Protein AF-A0A833GCU8-F1 (afdb_monomer_lite)

Secondary structure (DSSP, 8-state):
----------PPPEEEEEEE-SSSEEEETTEEEEETTEEPPPTTSTTHHHHHHHHHHHHTTSEEEEEEEEEETTEEEEEEE-TT--BHHHHHHHTTSSEE-HHHHTTTTGGGSPTTHHHHS---GGGSPP-

Foldseek 3Di:
DDPPPPPPPFPPKFKAQWAFDWLFWIATPNAIEGEWQWAADDPPDPLTVVSRVQLCVQRDGAMKIWTFDQDDVRHTYTFIAGPVRHTSRLSSQLVLRTAGLCCGCVCVNVVSHDPCSCVVDPGDPNSDDDD

Radius of gyration: 15.14 Å; chains: 1; bounding box: 45×46×36 Å

Sequence (131 aa):
MSCGAIAICAGALLVGAAQVHDGDTLRVGGQSVRLHGVDAEELDEPHGLKARDVLIEIVGDGPVHCAPVGRSYKRVVAYCFTPGGLDLSAELIRRGAALDCARYSGGRFREFEPSGVREVLRQKDYCHVSD

pLDDT: mean 90.88, std 14.31, range [40.03, 98.56]

Structure (mmCIF, N/CA/C/O backbone):
data_AF-A0A833GCU8-F1
#
_entry.id   AF-A0A833GCU8-F1
#
loop_
_atom_site.group_PDB
_atom_site.id
_atom_site.type_symbol
_atom_site.label_atom_id
_atom_site.label_alt_id
_atom_site.label_comp_id
_atom_site.label_asym_id
_atom_site.label_entity_id
_atom_site.label_seq_id
_atom_site.pdbx_PDB_ins_code
_atom_site.Cartn_x
_atom_site.Cartn_y
_atom_site.Cartn_z
_atom_site.occupancy
_atom_site.B_iso_or_equiv
_atom_site.auth_seq_id
_atom_site.auth_comp_id
_atom_site.auth_asym_id
_atom_site.auth_atom_id
_atom_site.pdbx_PDB_model_num
ATOM 1 N N . MET A 1 1 ? -29.713 -34.328 4.627 1.00 44.59 1 MET A N 1
ATOM 2 C CA . MET A 1 1 ? -29.729 -32.887 4.297 1.00 44.59 1 MET A CA 1
ATOM 3 C C . MET A 1 1 ? -28.959 -32.164 5.390 1.00 44.59 1 MET A C 1
ATOM 5 O O . MET A 1 1 ? -29.521 -31.911 6.442 1.00 44.59 1 MET A O 1
ATOM 9 N N . SER A 1 2 ? -27.661 -31.933 5.199 1.00 41.56 2 SER A N 1
ATOM 10 C CA . SER A 1 2 ? -26.861 -31.126 6.126 1.00 41.56 2 SER A CA 1
ATOM 11 C C . SER A 1 2 ? -26.262 -29.989 5.319 1.00 41.56 2 SER A C 1
ATOM 13 O O . SER A 1 2 ? -25.308 -30.187 4.572 1.00 41.56 2 SER A O 1
ATOM 15 N N . CYS A 1 3 ? -26.897 -28.825 5.404 1.00 40.47 3 CYS A N 1
ATOM 16 C CA . CYS A 1 3 ? -26.337 -27.580 4.909 1.00 40.47 3 CYS A CA 1
ATOM 17 C C . CYS A 1 3 ? -25.272 -27.170 5.930 1.00 40.47 3 CYS A C 1
ATOM 19 O O . CYS A 1 3 ? -25.601 -26.701 7.018 1.00 40.47 3 CYS A O 1
ATOM 21 N N . GLY A 1 4 ? -24.004 -27.462 5.636 1.00 40.03 4 GLY A N 1
ATOM 22 C CA . GLY A 1 4 ? -22.891 -26.960 6.429 1.00 40.03 4 GLY A CA 1
ATOM 23 C C . GLY A 1 4 ? -22.868 -25.445 6.299 1.00 40.03 4 GLY A C 1
ATOM 24 O O . GLY A 1 4 ? -22.525 -24.924 5.241 1.00 40.03 4 GLY A O 1
ATOM 25 N N . ALA A 1 5 ? -23.282 -24.739 7.349 1.00 50.66 5 ALA A N 1
ATOM 26 C CA . ALA A 1 5 ? -23.127 -23.299 7.419 1.00 50.66 5 ALA A CA 1
ATOM 27 C C . ALA A 1 5 ? -21.627 -22.983 7.363 1.00 50.66 5 ALA A C 1
ATOM 29 O O . ALA A 1 5 ? -20.876 -23.304 8.284 1.00 50.66 5 ALA A O 1
ATOM 30 N N . ILE A 1 6 ? -21.188 -22.383 6.257 1.00 51.81 6 ILE A N 1
ATOM 31 C CA . ILE A 1 6 ? -19.861 -21.787 6.149 1.00 51.81 6 ILE A CA 1
ATOM 32 C C . ILE A 1 6 ? -19.851 -20.610 7.125 1.00 51.81 6 ILE A C 1
ATOM 34 O O . ILE A 1 6 ? -20.465 -19.574 6.877 1.00 51.81 6 ILE A O 1
ATOM 38 N N . ALA A 1 7 ? -19.189 -20.785 8.266 1.00 44.06 7 ALA A N 1
ATOM 39 C CA . ALA A 1 7 ? -18.908 -19.694 9.180 1.00 44.06 7 ALA A CA 1
ATOM 40 C C . ALA A 1 7 ? -17.854 -18.787 8.533 1.00 44.06 7 ALA A C 1
ATOM 42 O O . ALA A 1 7 ? -16.654 -19.052 8.598 1.00 44.06 7 ALA A O 1
ATOM 43 N N . ILE A 1 8 ? -18.306 -17.713 7.887 1.00 48.59 8 ILE A N 1
ATOM 44 C CA . ILE A 1 8 ? -17.436 -16.586 7.565 1.00 48.59 8 ILE A CA 1
ATOM 45 C C . ILE A 1 8 ? -17.110 -15.928 8.907 1.00 48.59 8 ILE A C 1
ATOM 47 O O . ILE A 1 8 ? -17.921 -15.181 9.453 1.0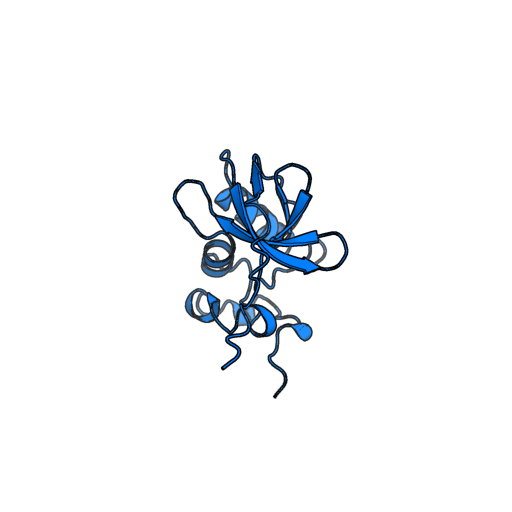0 48.59 8 ILE A O 1
ATOM 51 N N . CYS A 1 9 ? -15.932 -16.211 9.465 1.00 43.06 9 CYS A N 1
ATOM 52 C CA . CYS A 1 9 ? -15.348 -15.363 10.501 1.00 43.06 9 CYS A CA 1
ATOM 53 C C . CYS A 1 9 ? -14.974 -14.025 9.851 1.00 43.06 9 CYS A C 1
ATOM 55 O O . CYS A 1 9 ? -13.810 -13.776 9.546 1.00 43.06 9 CYS A O 1
ATOM 57 N N . ALA A 1 10 ? -15.969 -13.174 9.598 1.00 54.62 10 ALA A N 1
ATOM 58 C CA . ALA A 1 10 ? -15.738 -11.777 9.287 1.00 54.62 10 ALA A CA 1
ATOM 59 C C . ALA A 1 10 ? -15.109 -11.167 10.543 1.00 54.62 10 ALA A C 1
ATOM 61 O O . ALA A 1 10 ? -15.789 -10.940 11.545 1.00 54.62 10 ALA A O 1
ATOM 62 N N . GLY A 1 11 ? -13.785 -10.995 10.530 1.00 60.91 11 GLY A N 1
ATOM 63 C CA . GLY A 1 11 ? -13.110 -10.237 11.575 1.00 60.91 11 GLY A CA 1
ATOM 64 C C . GLY A 1 11 ? -13.779 -8.869 11.687 1.00 60.91 11 GLY A C 1
ATOM 65 O O . GLY A 1 11 ? -14.165 -8.292 10.670 1.00 60.91 11 GLY A O 1
ATOM 66 N N . ALA A 1 12 ? -13.962 -8.373 12.910 1.00 79.94 12 ALA A N 1
ATOM 67 C CA . ALA A 1 12 ? -14.569 -7.064 13.123 1.00 79.94 12 ALA A CA 1
ATOM 68 C C . ALA A 1 12 ? -13.853 -6.004 12.267 1.00 79.94 12 ALA A C 1
ATOM 70 O O . ALA A 1 12 ? -12.623 -6.009 12.176 1.00 79.94 12 ALA A O 1
ATOM 71 N N . LEU A 1 13 ? -14.632 -5.125 11.631 1.00 89.12 13 LEU A N 1
ATOM 72 C CA . LEU A 1 13 ? -14.104 -4.025 10.83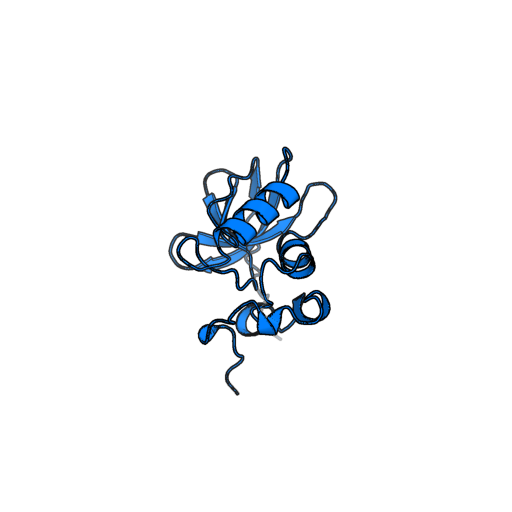0 1.00 89.12 13 LEU A CA 1
ATOM 73 C C . LEU A 1 13 ? -13.149 -3.188 11.691 1.00 89.12 13 LEU A C 1
ATOM 75 O O . LEU A 1 13 ? -13.518 -2.736 12.775 1.00 89.12 13 LEU A O 1
ATOM 79 N N . LEU A 1 14 ? -11.929 -2.982 11.204 1.00 93.31 14 LEU A N 1
ATOM 80 C CA . LEU A 1 14 ? -10.930 -2.160 11.874 1.00 93.31 14 LEU A CA 1
ATOM 81 C C . LEU A 1 14 ? -11.045 -0.739 11.349 1.00 93.31 14 LEU A C 1
ATOM 83 O O . LEU A 1 14 ? -10.873 -0.508 10.157 1.00 93.31 14 LEU A O 1
ATOM 87 N N . VAL A 1 15 ? -11.332 0.207 12.236 1.00 94.56 15 VAL A N 1
ATOM 88 C CA . VAL A 1 15 ? -11.471 1.620 11.880 1.00 94.56 15 VAL A CA 1
ATOM 89 C C . VAL A 1 15 ? -10.566 2.451 12.771 1.00 94.56 15 VAL A C 1
ATOM 91 O O . VAL A 1 15 ? -10.547 2.272 13.989 1.00 94.56 15 VAL A O 1
ATOM 94 N N . GLY A 1 16 ? -9.817 3.372 12.175 1.00 94.56 16 GLY A N 1
ATOM 95 C CA . GLY A 1 16 ? -9.038 4.341 12.935 1.00 94.56 16 GLY A CA 1
ATOM 96 C C . GLY A 1 16 ? -8.039 5.104 12.085 1.00 94.56 16 GLY A C 1
ATOM 97 O O . GLY A 1 16 ? -7.930 4.876 10.882 1.00 94.56 16 GLY A O 1
ATOM 98 N N . ALA A 1 17 ? -7.296 5.999 12.733 1.00 93.81 17 ALA A N 1
ATOM 99 C CA . ALA A 1 17 ? -6.167 6.670 12.104 1.00 93.81 17 ALA A CA 1
ATOM 100 C C . ALA A 1 17 ? -5.153 5.631 11.606 1.00 93.81 17 ALA A C 1
ATOM 102 O O . ALA A 1 17 ? -4.825 4.677 12.324 1.00 93.81 17 ALA A O 1
ATOM 103 N N . ALA A 1 18 ? -4.686 5.826 10.378 1.00 94.94 18 ALA A N 1
ATOM 104 C CA . ALA A 1 18 ? -3.707 4.968 9.741 1.00 94.94 18 ALA A CA 1
ATOM 105 C C . ALA A 1 18 ? -2.304 5.569 9.871 1.00 94.94 18 ALA A C 1
ATOM 107 O O . ALA A 1 18 ? -2.090 6.748 9.612 1.00 94.94 18 ALA A O 1
ATOM 108 N N . GLN A 1 19 ? -1.340 4.743 10.270 1.00 96.06 19 GLN A N 1
ATOM 109 C CA . GLN A 1 19 ? 0.084 5.080 10.234 1.00 96.06 19 GLN A CA 1
ATOM 110 C C . GLN A 1 19 ? 0.760 4.159 9.227 1.00 96.06 19 GLN A C 1
ATOM 112 O O . GLN A 1 19 ? 0.849 2.954 9.463 1.00 96.06 19 GLN A O 1
ATOM 117 N N . VAL A 1 20 ? 1.194 4.708 8.098 1.00 96.94 20 VAL A N 1
ATOM 118 C CA . VAL A 1 20 ? 1.849 3.940 7.034 1.00 96.94 20 VAL A CA 1
ATOM 119 C C . VAL A 1 20 ? 3.266 3.560 7.465 1.00 96.94 20 VAL A C 1
ATOM 121 O O . VAL A 1 20 ? 4.001 4.396 7.990 1.00 96.94 20 VAL A O 1
ATOM 124 N N . HIS A 1 21 ? 3.636 2.294 7.271 1.00 95.50 21 HIS A N 1
ATOM 125 C CA . HIS A 1 21 ? 4.977 1.786 7.561 1.00 95.50 21 HIS A CA 1
ATOM 126 C C . HIS A 1 21 ? 5.814 1.670 6.282 1.00 95.50 21 HIS A C 1
ATOM 128 O O . HIS A 1 21 ? 6.900 2.243 6.208 1.00 95.50 21 HIS A O 1
ATOM 134 N N . ASP A 1 22 ? 5.274 0.986 5.276 1.00 95.12 22 ASP A N 1
ATOM 135 C CA . ASP A 1 22 ? 5.882 0.7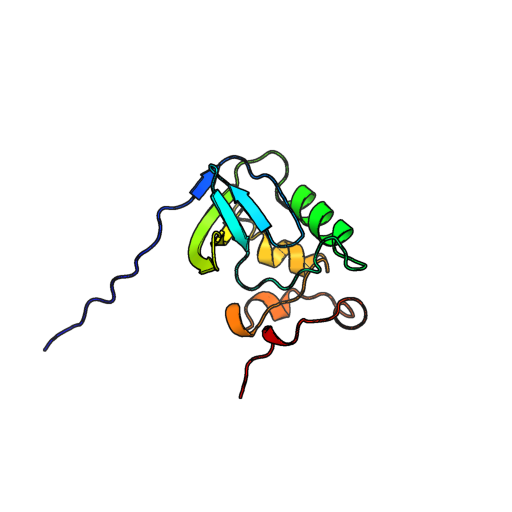40 3.966 1.00 95.12 22 ASP A CA 1
ATOM 136 C C . ASP A 1 22 ? 4.795 0.748 2.872 1.00 95.12 22 ASP A C 1
ATOM 138 O O . ASP A 1 22 ? 3.690 1.244 3.103 1.00 95.12 22 ASP A O 1
ATOM 142 N N . GLY A 1 23 ? 5.110 0.258 1.672 1.00 94.06 23 GLY A N 1
ATOM 143 C CA . GLY A 1 23 ? 4.203 0.276 0.527 1.00 94.06 23 GLY A CA 1
ATOM 144 C C . GLY A 1 23 ? 2.975 -0.632 0.644 1.00 94.06 23 GLY A C 1
ATOM 145 O O . GLY A 1 23 ? 2.031 -0.431 -0.107 1.00 94.06 23 GLY A O 1
ATOM 146 N N . ASP A 1 24 ? 2.924 -1.599 1.564 1.00 95.81 24 ASP A N 1
ATOM 147 C CA . ASP A 1 24 ? 1.750 -2.474 1.728 1.00 95.81 24 ASP A CA 1
ATOM 148 C C . ASP A 1 24 ? 1.281 -2.649 3.178 1.00 95.81 24 ASP A C 1
ATOM 150 O O . ASP A 1 24 ? 0.242 -3.267 3.430 1.00 95.81 24 ASP A O 1
ATOM 154 N N . THR A 1 25 ? 2.016 -2.099 4.141 1.00 96.81 25 THR A N 1
ATOM 155 C CA . THR A 1 25 ? 1.767 -2.261 5.567 1.00 96.81 25 THR A CA 1
ATOM 156 C C . THR A 1 25 ? 1.474 -0.916 6.228 1.00 96.81 25 THR A C 1
ATOM 158 O O . THR A 1 25 ? 2.225 0.056 6.136 1.00 96.81 25 THR A O 1
ATOM 161 N N . LEU A 1 26 ? 0.380 -0.880 6.986 1.00 96.25 26 LEU A N 1
ATOM 162 C CA . LEU A 1 26 ? -0.045 0.255 7.799 1.00 96.25 26 LEU A CA 1
ATOM 163 C C . LEU A 1 26 ? -0.533 -0.213 9.171 1.00 96.25 26 LEU A C 1
ATOM 165 O O . LEU A 1 26 ? -0.870 -1.377 9.379 1.00 96.25 26 LEU A O 1
ATOM 169 N N . ARG A 1 27 ? -0.591 0.693 10.141 1.00 96.44 27 ARG A N 1
ATOM 170 C CA . ARG A 1 27 ? -1.172 0.438 11.458 1.00 96.44 27 ARG A CA 1
ATOM 171 C C . ARG A 1 27 ? -2.514 1.145 11.575 1.00 96.44 27 ARG A C 1
ATOM 173 O O . ARG A 1 27 ? -2.559 2.358 11.426 1.00 96.44 27 ARG A O 1
ATOM 180 N N . VAL A 1 28 ? -3.575 0.405 11.892 1.00 95.50 28 VAL A N 1
ATOM 181 C CA . VAL A 1 28 ? -4.945 0.922 12.058 1.00 95.50 28 VAL A CA 1
ATOM 182 C C . VAL A 1 28 ? -5.506 0.416 13.379 1.00 95.50 28 VAL A C 1
ATOM 184 O O . VAL A 1 28 ? -5.399 -0.771 13.687 1.00 95.50 28 VAL A O 1
ATOM 187 N N . GLY A 1 29 ? -6.055 1.312 14.204 1.00 88.00 29 GLY A N 1
ATOM 188 C CA . GLY A 1 29 ? -6.642 0.927 15.497 1.00 88.00 29 GLY A CA 1
ATOM 189 C C . GLY A 1 29 ? -5.657 0.197 16.424 1.00 88.00 29 GLY A C 1
ATOM 190 O O . GLY A 1 29 ? -6.036 -0.696 17.174 1.00 88.00 29 GLY A O 1
ATOM 191 N N . GLY A 1 30 ? -4.361 0.514 16.323 1.00 88.62 30 GLY A N 1
ATOM 192 C CA . GLY A 1 30 ? -3.301 -0.137 17.095 1.00 88.62 30 GLY A CA 1
ATOM 193 C C . GLY A 1 30 ? -2.813 -1.482 16.541 1.00 88.62 30 GLY A C 1
ATOM 194 O O . GLY A 1 30 ? -1.793 -1.975 17.032 1.00 88.62 30 GLY A O 1
ATOM 195 N N . GLN A 1 31 ? -3.445 -2.035 15.501 1.00 93.19 31 GLN A N 1
ATOM 196 C CA . GLN A 1 31 ? -3.057 -3.293 14.858 1.00 93.19 31 GLN A CA 1
ATOM 197 C C . GLN A 1 31 ? -2.266 -3.051 13.574 1.00 93.19 31 GLN A C 1
ATOM 199 O O . GLN A 1 31 ? -2.575 -2.140 12.816 1.00 93.19 31 GLN A O 1
ATOM 204 N N . SER A 1 32 ? -1.251 -3.879 13.322 1.00 96.00 32 SER A N 1
ATOM 205 C CA . SER A 1 32 ? -0.545 -3.877 12.039 1.00 96.00 32 SER A CA 1
ATOM 206 C C . SER A 1 32 ? -1.371 -4.637 11.000 1.00 96.00 32 SER A C 1
ATOM 208 O O . SER A 1 32 ? -1.796 -5.773 11.239 1.00 96.00 32 SER A O 1
ATOM 210 N N . VAL A 1 33 ? -1.610 -3.983 9.871 1.00 97.00 33 VAL A N 1
ATOM 211 C CA . VAL A 1 33 ? -2.442 -4.431 8.761 1.00 97.00 33 VAL A CA 1
ATOM 212 C C . VAL A 1 33 ? -1.587 -4.466 7.499 1.00 97.00 33 VAL A C 1
ATOM 214 O O . VAL A 1 33 ? -0.951 -3.473 7.162 1.00 97.00 33 VAL A O 1
AT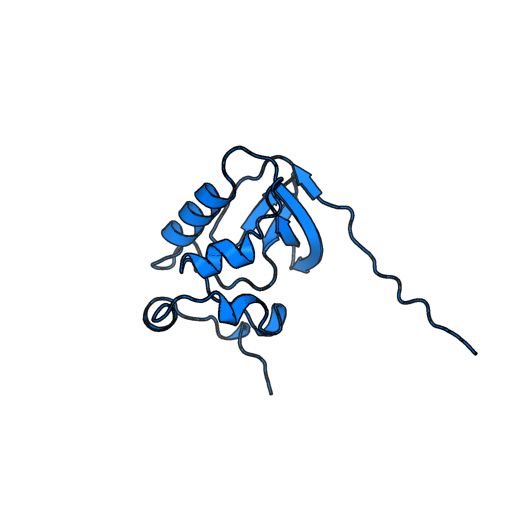OM 217 N N . ARG A 1 34 ? -1.588 -5.604 6.806 1.00 97.31 34 ARG A N 1
ATOM 218 C CA . ARG A 1 34 ? -1.052 -5.749 5.451 1.00 97.31 34 ARG A CA 1
ATOM 219 C C . ARG A 1 34 ? -2.202 -5.685 4.453 1.00 97.31 34 ARG A C 1
ATOM 221 O O . ARG A 1 34 ? -3.197 -6.403 4.616 1.00 97.31 34 ARG A O 1
ATOM 228 N N . LEU A 1 35 ? -2.053 -4.852 3.433 1.00 97.75 35 LEU A N 1
ATOM 229 C CA . LEU A 1 35 ? -2.977 -4.764 2.315 1.00 97.75 35 LEU A CA 1
ATOM 230 C C . LEU A 1 35 ? -3.020 -6.102 1.576 1.00 97.75 35 LEU A C 1
ATOM 232 O O . LEU A 1 35 ? -1.999 -6.720 1.269 1.00 97.75 35 LEU A O 1
ATOM 236 N N . HIS A 1 36 ? -4.227 -6.599 1.347 1.00 97.44 36 HIS A N 1
ATOM 237 C CA . HIS A 1 36 ? -4.416 -7.880 0.691 1.00 97.44 36 HIS A CA 1
ATOM 238 C C . HIS A 1 36 ? -4.176 -7.770 -0.817 1.00 97.44 36 HIS A C 1
ATOM 240 O O . HIS A 1 36 ? -4.763 -6.918 -1.475 1.00 97.44 36 HIS A O 1
ATOM 246 N N . GLY A 1 37 ? -3.374 -8.680 -1.377 1.00 96.56 37 GLY A N 1
ATOM 247 C CA . GLY A 1 37 ? -3.195 -8.776 -2.828 1.00 96.56 37 GLY A CA 1
ATOM 248 C C . GLY A 1 37 ? -2.251 -7.742 -3.444 1.00 96.56 37 GLY A C 1
ATOM 249 O O . GLY A 1 37 ? -2.214 -7.624 -4.663 1.00 96.56 37 GLY A O 1
ATOM 250 N N . VAL A 1 38 ? -1.484 -7.024 -2.625 1.00 97.94 38 VAL A N 1
ATOM 251 C CA . VAL A 1 38 ? -0.516 -6.009 -3.061 1.00 97.94 38 VAL A CA 1
ATOM 252 C C . VAL A 1 38 ? 0.900 -6.579 -3.006 1.00 97.94 38 VAL A C 1
ATOM 254 O O . VAL A 1 38 ? 1.273 -7.228 -2.026 1.00 97.94 38 VAL A O 1
ATOM 257 N N . ASP A 1 39 ? 1.671 -6.335 -4.062 1.00 97.56 39 ASP A N 1
ATOM 258 C CA . ASP A 1 39 ? 3.117 -6.543 -4.119 1.00 97.56 39 ASP A CA 1
ATOM 259 C C . ASP A 1 39 ? 3.810 -5.185 -4.254 1.00 97.56 39 ASP A C 1
ATOM 261 O O . ASP A 1 39 ? 3.970 -4.656 -5.357 1.00 97.56 39 ASP A O 1
ATOM 265 N N . ALA A 1 40 ? 4.136 -4.580 -3.116 1.00 97.12 40 ALA A N 1
ATOM 266 C CA . ALA A 1 40 ? 4.917 -3.353 -3.060 1.00 97.12 40 ALA A CA 1
ATOM 267 C C . ALA A 1 40 ? 6.376 -3.685 -2.734 1.00 97.12 40 ALA A C 1
ATOM 269 O O . ALA A 1 40 ? 6.660 -4.628 -1.995 1.00 97.12 40 ALA A O 1
ATOM 270 N N . GLU A 1 41 ? 7.296 -2.889 -3.273 1.00 96.31 41 GLU A N 1
ATOM 271 C CA . GLU A 1 41 ? 8.699 -2.963 -2.878 1.00 96.31 41 GLU A CA 1
ATOM 272 C C . GLU A 1 41 ? 8.869 -2.549 -1.404 1.00 96.31 41 GLU A C 1
ATOM 274 O O . GLU A 1 41 ? 8.226 -1.614 -0.916 1.00 96.31 41 GLU A O 1
ATOM 279 N N . GLU A 1 42 ? 9.731 -3.272 -0.693 1.00 94.44 42 GLU A N 1
ATOM 280 C CA . GLU A 1 42 ? 10.079 -3.003 0.704 1.00 94.44 42 GLU A CA 1
ATOM 281 C C . GLU A 1 42 ? 10.955 -1.737 0.794 1.00 94.44 42 GLU A C 1
ATOM 283 O O . GLU A 1 42 ? 11.543 -1.299 -0.192 1.00 94.44 42 GLU A O 1
ATOM 288 N N . LEU A 1 43 ? 11.068 -1.112 1.973 1.00 95.75 43 LEU A N 1
ATOM 289 C CA . LEU A 1 43 ? 11.732 0.200 2.123 1.00 95.75 43 LEU A CA 1
ATOM 290 C C . LEU A 1 43 ? 13.201 0.253 1.665 1.00 95.75 43 LEU A C 1
ATOM 292 O O . LEU A 1 43 ? 13.697 1.339 1.364 1.00 95.75 43 LEU A O 1
ATOM 296 N N . ASP A 1 44 ? 13.899 -0.879 1.673 1.00 95.31 44 ASP A N 1
ATOM 297 C CA . ASP A 1 44 ? 15.296 -1.026 1.256 1.00 95.31 44 ASP A CA 1
ATOM 298 C C . ASP A 1 44 ? 15.460 -1.356 -0.238 1.00 95.31 44 ASP A C 1
ATOM 300 O O . ASP A 1 44 ? 16.584 -1.464 -0.734 1.00 95.31 44 ASP A O 1
ATOM 304 N N . GLU A 1 45 ? 14.355 -1.463 -0.971 1.00 93.88 45 GLU A N 1
ATOM 305 C CA . GLU A 1 45 ? 14.327 -1.660 -2.415 1.00 93.88 45 GLU A CA 1
ATOM 306 C C . GLU A 1 45 ? 14.178 -0.322 -3.170 1.00 93.88 45 GLU A C 1
ATOM 308 O O . GLU A 1 45 ? 13.725 0.675 -2.596 1.00 93.88 45 GLU A O 1
ATOM 313 N N . PRO A 1 46 ? 14.566 -0.256 -4.462 1.00 96.12 46 PRO A N 1
ATOM 314 C CA . PRO A 1 46 ? 14.690 1.006 -5.202 1.00 96.12 46 PRO A CA 1
ATOM 315 C C . PRO A 1 46 ? 13.448 1.911 -5.194 1.00 96.12 46 PRO A C 1
ATOM 317 O O . PRO A 1 46 ? 13.580 3.136 -5.222 1.00 96.12 46 PRO A O 1
ATOM 320 N N . HIS A 1 47 ? 12.249 1.332 -5.147 1.00 96.50 47 HIS A N 1
ATOM 321 C CA . HIS A 1 47 ? 10.970 2.035 -5.212 1.00 96.50 47 HIS A CA 1
ATOM 322 C C . HIS A 1 47 ? 10.164 1.964 -3.907 1.00 96.50 47 HIS A C 1
ATOM 324 O O . HIS A 1 47 ? 9.059 2.509 -3.856 1.00 96.50 47 HIS A O 1
ATOM 330 N N . GLY A 1 48 ? 10.701 1.372 -2.836 1.00 96.62 48 GLY A N 1
ATOM 331 C CA . GLY A 1 48 ? 9.976 1.199 -1.573 1.00 96.62 48 GLY A CA 1
ATOM 332 C C . GLY A 1 48 ? 9.564 2.509 -0.903 1.00 96.62 48 GLY A C 1
ATOM 333 O O . GLY A 1 48 ? 8.430 2.658 -0.444 1.00 96.62 48 GLY A O 1
ATOM 334 N N . LEU A 1 49 ? 10.450 3.513 -0.909 1.00 97.69 49 LEU A N 1
ATOM 335 C CA . LEU A 1 49 ? 10.130 4.850 -0.388 1.00 97.69 49 LEU A CA 1
ATOM 336 C C . LEU A 1 49 ? 9.000 5.511 -1.182 1.00 97.69 49 LEU A C 1
ATOM 338 O O . LEU A 1 49 ? 8.073 6.058 -0.589 1.00 97.69 49 LEU A O 1
ATOM 342 N N . LYS A 1 50 ? 9.036 5.395 -2.516 1.00 97.25 50 LYS A N 1
ATOM 343 C CA . LYS A 1 50 ? 7.970 5.900 -3.386 1.00 97.25 50 LYS A CA 1
ATOM 344 C C . LYS A 1 50 ? 6.644 5.208 -3.067 1.00 97.25 50 LYS A C 1
ATOM 346 O O . LYS A 1 50 ? 5.626 5.884 -2.970 1.00 97.25 50 LYS A O 1
ATOM 351 N N . ALA A 1 51 ? 6.647 3.888 -2.882 1.00 98.12 51 ALA A N 1
ATOM 352 C CA . ALA A 1 51 ? 5.435 3.140 -2.566 1.00 98.12 51 ALA A CA 1
ATOM 353 C C . ALA A 1 51 ? 4.809 3.581 -1.236 1.00 98.12 51 ALA A C 1
ATOM 355 O O . ALA A 1 51 ? 3.608 3.849 -1.171 1.00 98.12 51 ALA A O 1
ATOM 356 N N . ARG A 1 52 ? 5.637 3.741 -0.198 1.00 98.31 52 ARG A N 1
ATOM 357 C CA . ARG A 1 52 ? 5.216 4.275 1.102 1.00 98.31 52 ARG A CA 1
ATOM 358 C C . ARG A 1 52 ? 4.612 5.673 0.971 1.00 98.31 52 ARG A C 1
ATOM 360 O O . ARG A 1 52 ? 3.537 5.920 1.510 1.00 98.31 52 ARG A O 1
ATOM 367 N N . ASP A 1 53 ? 5.294 6.583 0.281 1.00 98.38 53 ASP A N 1
ATOM 368 C CA . ASP A 1 53 ? 4.866 7.982 0.175 1.00 98.38 53 ASP A CA 1
ATOM 369 C C . ASP A 1 53 ? 3.537 8.099 -0.586 1.00 98.38 53 ASP A C 1
ATOM 371 O O . ASP A 1 53 ? 2.632 8.807 -0.150 1.00 98.38 53 ASP A O 1
ATOM 375 N N . VAL A 1 54 ? 3.352 7.301 -1.642 1.00 98.38 54 VAL A N 1
ATOM 376 C CA . VAL A 1 54 ? 2.065 7.200 -2.343 1.00 98.38 54 VAL A CA 1
ATOM 377 C C . VAL A 1 54 ? 0.969 6.663 -1.418 1.00 98.38 54 VAL A C 1
ATOM 379 O O . VAL A 1 54 ? -0.143 7.186 -1.421 1.00 98.38 54 VAL A O 1
ATOM 382 N N . LEU A 1 55 ? 1.251 5.650 -0.594 1.00 98.19 55 LEU A N 1
ATOM 383 C CA . LEU A 1 55 ? 0.260 5.142 0.358 1.00 98.19 55 LEU A CA 1
ATOM 384 C C . LEU A 1 55 ? -0.108 6.194 1.420 1.00 98.19 55 LEU A C 1
ATOM 386 O O . LEU A 1 55 ? -1.279 6.298 1.782 1.00 98.19 55 LEU A O 1
ATOM 390 N N . ILE A 1 56 ? 0.850 7.012 1.871 1.00 98.00 56 ILE A N 1
ATOM 391 C CA . ILE A 1 56 ? 0.592 8.163 2.756 1.00 98.00 56 ILE A CA 1
ATOM 392 C C . ILE A 1 56 ? -0.365 9.153 2.083 1.00 98.00 56 ILE A C 1
ATOM 394 O O . ILE A 1 56 ? -1.350 9.558 2.699 1.00 98.00 56 ILE A O 1
ATOM 398 N N . GLU A 1 57 ? -0.128 9.502 0.816 1.00 97.81 57 GLU A N 1
ATOM 399 C CA . GLU A 1 57 ? -1.005 10.405 0.057 1.00 97.81 57 GLU A CA 1
ATOM 400 C C . GLU A 1 57 ? -2.428 9.855 -0.107 1.00 97.81 57 GLU A C 1
ATOM 402 O O . GLU A 1 57 ? -3.395 10.610 -0.024 1.00 97.81 57 GLU A O 1
ATOM 407 N N . ILE A 1 58 ? -2.570 8.548 -0.355 1.00 97.25 58 ILE A N 1
ATOM 408 C CA . ILE A 1 58 ? -3.878 7.896 -0.525 1.00 97.25 58 ILE A CA 1
ATOM 409 C C . ILE A 1 58 ? -4.659 7.895 0.792 1.00 97.25 58 ILE A C 1
ATOM 411 O O . ILE A 1 58 ? -5.869 8.131 0.796 1.00 97.25 58 ILE A O 1
ATOM 415 N N . VAL A 1 59 ? -3.978 7.599 1.900 1.00 96.31 59 VAL A N 1
ATOM 416 C CA . VAL A 1 59 ? -4.569 7.569 3.243 1.00 96.31 59 VAL A CA 1
ATOM 417 C C . VAL A 1 59 ? -5.012 8.970 3.677 1.00 96.31 59 VAL A C 1
ATOM 419 O O . VAL A 1 59 ? -6.126 9.129 4.184 1.00 96.31 59 VAL A O 1
ATOM 422 N N . GLY A 1 60 ? -4.167 9.980 3.452 1.00 94.25 60 GLY A N 1
ATOM 423 C CA . GLY A 1 60 ? -4.411 11.354 3.885 1.00 94.25 60 GLY A CA 1
ATOM 424 C C . GLY A 1 60 ? -4.595 11.478 5.403 1.00 94.25 60 GLY A C 1
ATOM 425 O O . GLY A 1 60 ? -4.058 10.692 6.181 1.00 94.25 60 GLY A O 1
ATOM 426 N N . ASP A 1 61 ? -5.389 12.460 5.833 1.00 90.00 61 ASP A N 1
ATOM 427 C CA . ASP A 1 61 ? -5.618 12.748 7.260 1.00 90.00 61 ASP A CA 1
ATOM 428 C C . ASP A 1 61 ? -6.819 11.986 7.864 1.00 90.00 61 ASP A C 1
ATOM 430 O O . ASP A 1 61 ? -7.147 12.138 9.044 1.00 90.00 61 ASP A O 1
ATOM 434 N N . GLY A 1 62 ? -7.528 11.194 7.052 1.00 87.25 62 GLY A N 1
ATOM 435 C CA . GLY A 1 62 ? -8.776 10.532 7.433 1.00 87.25 62 GLY A CA 1
ATOM 436 C C . GLY A 1 62 ? -8.589 9.160 8.094 1.00 87.25 62 GLY A C 1
ATOM 437 O O . GLY A 1 62 ? -7.538 8.530 7.969 1.00 87.25 62 GLY A O 1
ATOM 438 N N . PRO A 1 63 ? -9.621 8.638 8.788 1.00 94.44 63 PRO A N 1
ATOM 439 C CA . PRO A 1 63 ? -9.595 7.261 9.260 1.00 94.44 63 PRO A CA 1
ATOM 440 C C . PRO A 1 63 ? -9.652 6.283 8.080 1.00 94.44 63 PRO A C 1
ATOM 442 O O . PRO A 1 63 ? -10.280 6.554 7.061 1.00 94.44 63 PRO A O 1
ATOM 445 N N . VAL A 1 64 ? -9.055 5.108 8.250 1.00 97.19 64 VAL A N 1
ATOM 446 C CA . VAL A 1 64 ? -9.111 4.010 7.278 1.00 97.19 64 VAL A CA 1
ATOM 447 C C . VAL A 1 64 ? -9.981 2.890 7.827 1.00 97.19 64 VAL A C 1
ATOM 449 O O . VAL A 1 64 ? -9.939 2.583 9.019 1.00 97.19 64 VAL A O 1
ATOM 452 N N . HIS A 1 65 ? -10.790 2.298 6.953 1.00 97.00 65 HIS A N 1
ATOM 453 C CA . HIS A 1 65 ? -11.686 1.188 7.252 1.00 97.00 65 HIS A CA 1
ATOM 454 C C . HIS A 1 65 ? -11.111 -0.083 6.628 1.00 97.00 65 HIS A C 1
ATOM 456 O O . HIS A 1 65 ? -11.098 -0.221 5.409 1.00 97.00 65 HIS A O 1
ATOM 462 N N . CYS A 1 66 ? -10.640 -1.018 7.445 1.00 97.69 66 CYS A N 1
ATOM 463 C CA . CYS A 1 66 ? -10.037 -2.266 6.995 1.00 97.69 66 CYS A CA 1
ATOM 464 C C . CYS A 1 66 ? -10.933 -3.459 7.330 1.00 97.69 66 CYS A C 1
ATOM 466 O O . CYS A 1 66 ? -11.204 -3.730 8.500 1.00 97.69 66 CYS A O 1
ATOM 468 N N . ALA A 1 67 ? -11.358 -4.188 6.300 1.00 96.12 67 ALA A N 1
ATOM 469 C CA . ALA A 1 67 ? -12.111 -5.433 6.383 1.00 96.12 67 ALA A CA 1
ATOM 470 C C . ALA A 1 67 ? -11.139 -6.631 6.393 1.00 96.12 67 ALA A C 1
ATOM 472 O O . ALA A 1 67 ? -10.534 -6.932 5.356 1.00 96.12 67 ALA A O 1
ATOM 473 N N . PRO A 1 68 ? -10.947 -7.312 7.541 1.00 95.75 68 PRO A N 1
ATOM 474 C CA . PRO A 1 68 ? -10.016 -8.430 7.647 1.00 95.75 68 PRO A CA 1
ATOM 475 C C . PRO A 1 68 ? -10.443 -9.624 6.792 1.00 95.75 68 PRO A C 1
ATOM 477 O O . PRO A 1 68 ? -11.600 -10.036 6.821 1.00 95.75 68 PRO A O 1
ATOM 480 N N . VAL A 1 69 ? -9.479 -10.229 6.102 1.00 94.50 69 VAL A N 1
ATOM 481 C CA . VAL A 1 69 ? -9.661 -11.456 5.304 1.00 94.50 69 VAL A CA 1
ATOM 482 C C . VAL A 1 69 ? -8.763 -12.602 5.759 1.00 94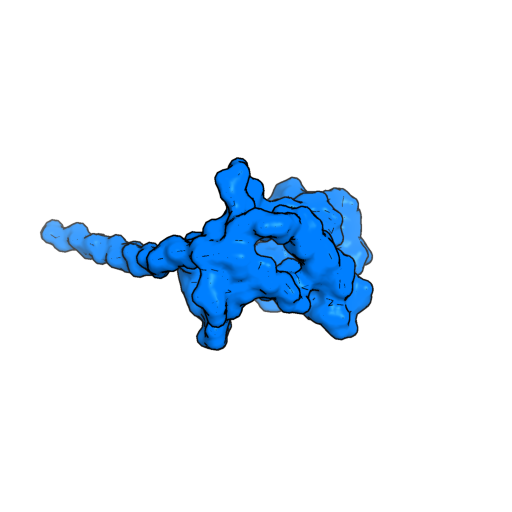.50 69 VAL A C 1
ATOM 484 O O . VAL A 1 69 ? -8.940 -13.742 5.343 1.00 94.50 69 VAL A O 1
ATOM 487 N N . GLY A 1 70 ? -7.795 -12.324 6.633 1.00 92.31 70 GLY A N 1
ATOM 488 C CA . GLY A 1 70 ? -6.898 -13.341 7.160 1.00 92.31 70 GLY A CA 1
ATOM 489 C C . GLY A 1 70 ? -5.827 -12.768 8.075 1.00 92.31 70 GLY A C 1
ATOM 490 O O . GLY A 1 70 ? -5.924 -11.643 8.573 1.00 92.31 70 GLY A O 1
ATOM 491 N N . ARG A 1 71 ? -4.780 -13.559 8.303 1.00 89.94 71 ARG A N 1
ATOM 492 C CA . ARG A 1 71 ? -3.610 -13.173 9.096 1.00 89.94 71 ARG A CA 1
ATOM 493 C C . ARG A 1 71 ? -2.333 -13.641 8.416 1.00 89.94 71 ARG A C 1
ATOM 495 O O . ARG A 1 71 ? -2.297 -14.720 7.838 1.00 89.94 71 ARG A O 1
ATOM 502 N N . SER A 1 72 ? -1.287 -12.833 8.536 1.00 85.00 72 SER A N 1
ATOM 503 C CA . SER A 1 72 ? 0.070 -13.159 8.103 1.00 85.00 72 SER A CA 1
ATOM 504 C C . SER A 1 72 ? 1.021 -12.828 9.246 1.00 85.00 72 SER A C 1
ATOM 506 O O . SER A 1 72 ? 1.223 -11.660 9.587 1.00 85.00 72 SER A O 1
ATOM 508 N N . TYR A 1 73 ? 1.566 -13.862 9.889 1.00 84.69 73 TYR A N 1
ATOM 509 C CA . TYR A 1 73 ? 2.371 -13.738 11.107 1.00 84.69 73 TYR A CA 1
ATOM 510 C C . TYR A 1 73 ? 1.667 -12.890 12.186 1.00 84.69 73 TYR A C 1
ATOM 512 O O . TYR A 1 73 ? 0.622 -13.274 12.710 1.00 84.69 73 TYR A O 1
ATOM 520 N N . LYS A 1 74 ? 2.230 -11.721 12.518 1.00 88.38 74 LYS A N 1
ATOM 521 C CA . LYS A 1 74 ? 1.709 -10.784 13.526 1.00 88.38 74 LYS A CA 1
ATOM 522 C C . LYS A 1 74 ? 0.739 -9.741 12.948 1.00 88.38 74 LYS A C 1
ATOM 524 O O . LYS A 1 74 ? 0.249 -8.902 13.699 1.00 88.38 74 LYS A O 1
ATOM 529 N N . ARG A 1 75 ? 0.467 -9.784 11.639 1.00 90.31 75 ARG A N 1
ATOM 530 C CA . ARG A 1 75 ? -0.342 -8.799 10.909 1.00 90.31 75 ARG A CA 1
ATOM 531 C C . ARG A 1 75 ? -1.722 -9.348 10.574 1.00 90.31 75 ARG A C 1
ATOM 533 O O . ARG A 1 75 ? -1.881 -10.527 10.248 1.00 90.31 75 ARG A O 1
ATOM 540 N N . VAL A 1 76 ? -2.719 -8.476 10.627 1.00 95.25 76 VAL A N 1
ATOM 541 C CA . VAL A 1 76 ? -4.016 -8.710 9.985 1.00 95.25 76 VAL A CA 1
ATOM 542 C C . VAL A 1 76 ? -3.833 -8.491 8.486 1.00 95.25 76 VAL A C 1
ATOM 544 O O . VAL A 1 76 ? -3.152 -7.555 8.088 1.00 95.25 76 VAL A O 1
ATOM 547 N N . VAL A 1 77 ? -4.410 -9.349 7.652 1.00 96.38 77 VAL A N 1
ATOM 548 C CA . VAL A 1 77 ? -4.471 -9.127 6.201 1.00 96.38 77 VAL A CA 1
ATOM 549 C C . VAL A 1 77 ? -5.874 -8.634 5.881 1.00 96.38 77 VAL A C 1
ATOM 551 O O . VAL A 1 77 ? -6.839 -9.268 6.315 1.00 96.38 77 VAL A O 1
ATOM 554 N N . ALA A 1 78 ? -6.002 -7.506 5.185 1.00 97.25 78 ALA A N 1
ATOM 555 C CA . ALA A 1 78 ? -7.292 -6.848 4.984 1.00 97.25 78 ALA A CA 1
ATOM 556 C C . ALA A 1 78 ? -7.380 -6.094 3.654 1.00 97.25 78 ALA A C 1
ATOM 558 O O . ALA A 1 78 ? -6.373 -5.639 3.113 1.00 97.25 78 ALA A O 1
ATOM 559 N N . TYR A 1 79 ? -8.611 -5.904 3.184 1.00 97.62 79 TYR A N 1
ATOM 560 C CA . TYR A 1 79 ? -8.930 -4.835 2.239 1.00 97.62 79 TYR A CA 1
ATOM 561 C C . TYR A 1 79 ? -9.183 -3.555 3.025 1.00 97.62 79 TYR A C 1
ATOM 563 O O . TYR A 1 79 ? -9.944 -3.587 3.9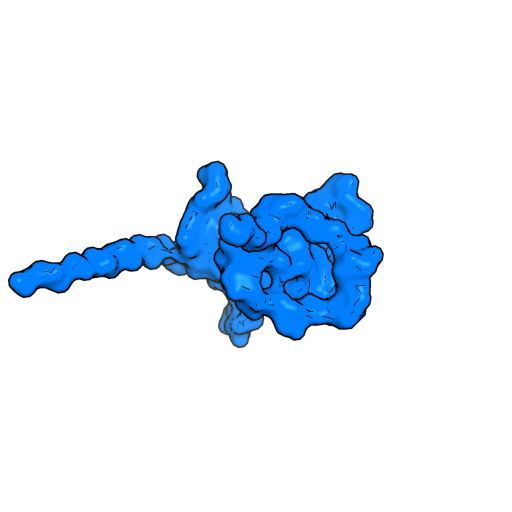91 1.00 97.62 79 TYR A O 1
ATOM 571 N N . CYS A 1 80 ? -8.568 -2.446 2.629 1.00 97.94 80 CYS A N 1
ATOM 572 C CA . CYS A 1 80 ? -8.671 -1.180 3.347 1.00 97.94 80 CYS A CA 1
ATOM 573 C C . CYS A 1 80 ? -9.182 -0.065 2.439 1.00 97.94 80 CYS A C 1
ATOM 575 O O . CYS A 1 80 ? -8.795 0.023 1.275 1.00 97.94 80 CYS A O 1
ATOM 577 N N . PHE A 1 81 ? -10.029 0.794 3.002 1.00 98.06 81 PHE A N 1
ATOM 578 C CA . PHE A 1 81 ? -10.736 1.842 2.281 1.00 98.06 81 PHE A CA 1
ATOM 579 C C . PHE A 1 81 ? -10.657 3.175 3.021 1.00 98.06 81 PHE A C 1
ATOM 581 O O . PHE A 1 81 ? -10.695 3.207 4.255 1.00 98.06 81 PHE A O 1
ATOM 588 N N . THR A 1 82 ? -10.602 4.280 2.279 1.00 96.94 82 THR A N 1
ATOM 589 C CA . THR A 1 82 ? -10.868 5.609 2.852 1.00 96.94 82 THR A CA 1
ATOM 590 C C . THR A 1 82 ? -12.361 5.749 3.193 1.00 96.94 82 THR A C 1
ATOM 592 O O . THR A 1 82 ? -13.179 4.952 2.717 1.00 96.94 82 THR A O 1
ATOM 595 N N . PRO A 1 83 ? -12.780 6.778 3.955 1.00 93.94 83 PRO A N 1
ATOM 596 C CA . PRO A 1 83 ? -14.193 6.973 4.295 1.00 93.94 83 PRO A CA 1
ATOM 597 C C . PRO A 1 83 ? -15.090 7.184 3.066 1.00 93.94 83 PRO A C 1
ATOM 599 O O . PRO A 1 83 ? -16.275 6.869 3.108 1.00 93.94 83 PRO A O 1
ATOM 602 N N . GLY A 1 84 ? -14.519 7.685 1.963 1.00 93.25 84 GLY A N 1
ATOM 603 C CA . GLY A 1 84 ? -15.202 7.845 0.676 1.00 93.25 84 GLY A CA 1
ATOM 604 C C . GLY A 1 84 ? -15.300 6.560 -0.157 1.00 93.25 84 GLY A C 1
ATOM 605 O O . GLY A 1 84 ? -15.833 6.604 -1.260 1.00 93.25 84 GLY A O 1
ATOM 606 N N . GLY A 1 85 ? -14.785 5.430 0.339 1.00 95.50 85 GLY A N 1
ATOM 607 C CA . GLY A 1 85 ? -14.838 4.133 -0.342 1.00 95.50 85 GLY A CA 1
ATOM 608 C C . GLY A 1 85 ? -13.703 3.873 -1.336 1.00 95.50 85 GLY A C 1
ATOM 609 O O . GLY A 1 85 ? -13.772 2.900 -2.084 1.00 95.50 85 GLY A O 1
ATOM 610 N N . LEU A 1 86 ? -12.653 4.702 -1.355 1.00 97.31 86 LEU A N 1
ATOM 611 C CA . LEU A 1 86 ? -11.481 4.461 -2.200 1.00 97.31 86 LEU A CA 1
ATOM 612 C C . LEU A 1 86 ? -10.699 3.251 -1.678 1.00 97.31 86 LEU A C 1
ATOM 614 O O . LEU A 1 86 ? -10.243 3.273 -0.538 1.00 97.31 86 LEU A O 1
ATOM 618 N N . ASP A 1 87 ? -10.531 2.225 -2.513 1.00 98.12 87 ASP A N 1
ATOM 619 C CA . ASP A 1 87 ? -9.716 1.040 -2.219 1.00 98.12 87 ASP A CA 1
ATOM 620 C C . ASP A 1 87 ? -8.223 1.400 -2.273 1.00 98.12 87 ASP A C 1
ATOM 622 O O . ASP A 1 87 ? -7.698 1.750 -3.334 1.00 98.12 87 ASP A O 1
ATOM 626 N N . LEU A 1 88 ? -7.542 1.305 -1.125 1.00 98.31 88 LEU A N 1
ATOM 627 C CA . LEU A 1 88 ? -6.125 1.658 -0.989 1.00 98.31 88 LEU A CA 1
ATOM 628 C C . LEU A 1 88 ? -5.231 0.779 -1.867 1.00 98.31 88 LEU A C 1
ATOM 630 O O . LEU A 1 88 ? -4.275 1.278 -2.450 1.00 98.31 88 LEU A O 1
ATOM 634 N N . SER A 1 89 ? -5.547 -0.515 -1.980 1.00 98.31 89 SER A N 1
ATOM 635 C CA . SER A 1 89 ? -4.741 -1.465 -2.759 1.00 98.31 89 SER A CA 1
ATOM 636 C C . SER A 1 89 ? -4.853 -1.156 -4.248 1.00 98.31 89 SER A C 1
ATOM 638 O O . SER A 1 89 ? -3.847 -1.044 -4.947 1.00 98.31 89 SER A O 1
ATOM 640 N N . ALA A 1 90 ? -6.084 -0.940 -4.718 1.00 98.38 90 ALA A N 1
ATOM 641 C CA . ALA A 1 90 ? -6.334 -0.594 -6.110 1.00 98.38 90 ALA A CA 1
ATOM 642 C C . ALA A 1 90 ? -5.709 0.755 -6.489 1.00 98.38 90 ALA A C 1
ATOM 644 O O . ALA A 1 90 ? -5.138 0.874 -7.567 1.00 98.38 90 ALA A O 1
ATOM 645 N N . GLU A 1 91 ? -5.814 1.771 -5.627 1.00 98.56 91 GLU A N 1
ATOM 646 C CA . GLU A 1 91 ? -5.251 3.096 -5.905 1.00 98.56 91 GLU A CA 1
ATOM 647 C C . GLU A 1 91 ? -3.720 3.095 -5.897 1.00 98.56 91 GLU A C 1
ATOM 649 O O . GLU A 1 91 ? -3.103 3.718 -6.761 1.00 98.56 91 GLU A O 1
ATOM 654 N N . LEU A 1 92 ? -3.099 2.353 -4.981 1.00 98.31 92 LEU A N 1
ATOM 655 C CA . LEU A 1 92 ? -1.648 2.202 -4.950 1.00 98.31 92 LEU A CA 1
ATOM 656 C C . LEU A 1 92 ? -1.125 1.568 -6.250 1.00 98.31 92 LEU A C 1
ATOM 658 O O . LEU A 1 92 ? -0.187 2.076 -6.868 1.00 98.31 92 LEU A O 1
ATOM 662 N N . ILE A 1 93 ? -1.776 0.494 -6.703 1.00 98.56 93 ILE A N 1
ATOM 663 C CA . ILE A 1 93 ? -1.434 -0.184 -7.958 1.00 98.56 93 ILE A CA 1
ATOM 664 C C . ILE A 1 93 ? -1.705 0.734 -9.159 1.00 98.56 93 ILE A C 1
ATOM 666 O O . ILE A 1 93 ? -0.846 0.869 -10.030 1.00 98.56 93 ILE A O 1
ATOM 670 N N . ARG A 1 94 ? -2.832 1.461 -9.162 1.00 98.56 94 ARG A N 1
ATOM 671 C CA . ARG A 1 94 ? -3.192 2.447 -10.199 1.00 98.56 94 ARG A CA 1
ATOM 672 C C . ARG A 1 94 ? -2.145 3.541 -10.379 1.00 98.56 94 ARG A C 1
ATOM 674 O O . ARG A 1 94 ? -1.896 3.976 -11.501 1.00 98.56 94 ARG A O 1
ATOM 681 N N . ARG A 1 95 ? -1.504 3.969 -9.291 1.00 98.38 95 ARG A N 1
ATOM 682 C CA . ARG A 1 95 ? -0.420 4.964 -9.311 1.00 98.38 95 ARG A CA 1
ATOM 683 C C . ARG A 1 95 ? 0.950 4.377 -9.670 1.00 98.38 95 ARG A C 1
ATOM 685 O O . ARG A 1 95 ? 1.945 5.101 -9.660 1.00 98.38 95 ARG A O 1
ATOM 692 N N . GLY A 1 96 ? 1.022 3.084 -9.990 1.00 98.06 96 GLY A N 1
ATOM 693 C CA . GLY A 1 96 ? 2.267 2.399 -10.338 1.00 98.06 96 GLY A CA 1
ATOM 694 C C . GLY A 1 96 ? 3.255 2.336 -9.174 1.00 98.06 96 GLY A C 1
ATOM 695 O O . GLY A 1 96 ? 4.464 2.427 -9.385 1.00 98.06 96 GLY A O 1
ATOM 696 N N . ALA A 1 97 ? 2.735 2.260 -7.948 1.00 98.19 97 ALA A N 1
ATOM 697 C CA . ALA A 1 97 ? 3.517 2.155 -6.719 1.00 98.19 97 ALA A CA 1
ATOM 698 C C . ALA A 1 97 ? 3.615 0.711 -6.197 1.00 98.19 97 ALA A C 1
ATOM 700 O O . ALA A 1 97 ? 4.441 0.424 -5.336 1.00 98.19 97 ALA A O 1
ATOM 701 N N . ALA A 1 98 ? 2.793 -0.191 -6.727 1.00 98.25 98 ALA A N 1
ATOM 702 C CA . ALA A 1 98 ? 2.810 -1.613 -6.429 1.00 98.25 98 ALA A CA 1
ATOM 703 C C . ALA A 1 98 ? 2.271 -2.408 -7.624 1.00 98.25 98 ALA A C 1
ATOM 705 O O . ALA A 1 98 ? 1.663 -1.841 -8.537 1.00 98.25 98 ALA A O 1
ATOM 706 N N . LEU A 1 99 ? 2.474 -3.722 -7.598 1.00 98.38 99 LEU A N 1
ATOM 707 C CA . LEU A 1 99 ? 1.908 -4.673 -8.550 1.00 98.38 99 LEU A CA 1
ATOM 708 C C . LEU A 1 99 ? 0.807 -5.514 -7.896 1.00 98.38 99 LEU A C 1
ATOM 710 O O . LEU A 1 99 ? 0.726 -5.649 -6.673 1.00 98.38 99 LEU A O 1
ATOM 714 N N . ASP A 1 100 ? -0.034 -6.116 -8.729 1.00 98.19 100 ASP A N 1
ATOM 715 C CA . ASP A 1 100 ? -1.018 -7.101 -8.299 1.00 98.19 100 ASP A CA 1
ATOM 716 C C . ASP A 1 100 ? -0.336 -8.422 -7.922 1.00 98.19 100 ASP A C 1
ATOM 718 O O . ASP A 1 100 ? 0.321 -9.073 -8.746 1.00 98.19 100 ASP A O 1
ATOM 722 N N . CYS A 1 101 ? -0.534 -8.862 -6.680 1.00 97.38 101 CYS A N 1
ATOM 723 C CA . CYS A 1 101 ? -0.070 -10.161 -6.214 1.00 97.38 101 CYS A CA 1
ATOM 724 C C . CYS A 1 101 ? -1.140 -11.231 -6.480 1.00 97.38 101 CYS A C 1
ATOM 726 O O . CYS A 1 101 ? -1.880 -11.634 -5.575 1.00 97.38 101 CYS A O 1
ATOM 728 N N . ALA A 1 102 ? -1.211 -11.687 -7.736 1.00 96.25 102 ALA A N 1
ATOM 729 C CA . ALA A 1 102 ? -2.273 -12.550 -8.263 1.00 96.25 102 ALA A CA 1
ATOM 730 C C . ALA A 1 102 ? -2.538 -13.818 -7.435 1.00 96.25 102 ALA A C 1
ATOM 732 O O . ALA A 1 102 ? -3.691 -14.221 -7.288 1.00 96.25 102 ALA A O 1
ATOM 733 N N . ARG A 1 103 ? -1.502 -14.421 -6.834 1.00 95.38 103 ARG A N 1
ATOM 734 C CA . ARG A 1 103 ? -1.658 -15.571 -5.925 1.00 95.38 103 ARG A CA 1
ATOM 735 C C . ARG A 1 103 ? -2.635 -15.312 -4.775 1.00 95.38 103 ARG A C 1
ATOM 737 O O . ARG A 1 103 ? -3.322 -16.236 -4.348 1.00 95.38 103 ARG A O 1
ATOM 744 N N . TYR A 1 104 ? -2.669 -14.088 -4.249 1.00 94.56 104 TYR A N 1
ATOM 745 C CA . TYR A 1 104 ? -3.553 -13.721 -3.143 1.00 94.56 104 TYR A CA 1
ATOM 746 C C . TYR A 1 104 ? -4.798 -12.978 -3.625 1.00 94.56 104 TYR A C 1
ATOM 748 O O . TYR A 1 104 ? -5.887 -13.269 -3.146 1.00 94.56 104 TYR A O 1
ATOM 756 N N . SER A 1 105 ? -4.657 -12.056 -4.580 1.00 95.12 105 SER A N 1
ATOM 757 C CA . SER A 1 105 ? -5.770 -11.234 -5.072 1.00 95.12 105 SER A CA 1
ATOM 758 C C . SER A 1 105 ? -6.698 -11.959 -6.054 1.00 95.12 105 SER A C 1
ATOM 760 O O . SER A 1 105 ? -7.794 -11.470 -6.327 1.00 95.12 105 SER A O 1
ATOM 762 N N . GLY A 1 106 ? -6.254 -13.074 -6.643 1.00 95.06 106 GLY A N 1
ATOM 763 C CA . GLY A 1 106 ? -6.939 -13.729 -7.758 1.00 95.06 106 GLY A CA 1
ATOM 764 C C . GLY A 1 106 ? -6.902 -12.922 -9.061 1.00 95.06 106 GLY A C 1
ATOM 765 O O . GLY A 1 106 ? -7.764 -13.116 -9.912 1.00 95.06 106 GLY A O 1
ATOM 766 N N . GLY A 1 107 ? -5.956 -11.990 -9.213 1.00 95.94 107 GLY A N 1
ATOM 767 C CA . GLY A 1 107 ? -5.870 -11.122 -10.393 1.00 95.94 107 GLY A CA 1
ATOM 768 C C . GLY A 1 107 ? -6.702 -9.840 -10.293 1.00 95.94 107 GLY A C 1
ATOM 769 O O . GLY A 1 107 ? -6.750 -9.067 -11.248 1.00 95.94 107 GLY A O 1
ATOM 770 N N . ARG A 1 108 ? -7.372 -9.605 -9.155 1.00 96.38 108 ARG A N 1
ATOM 771 C CA . ARG A 1 108 ? -8.342 -8.513 -8.955 1.00 96.38 108 ARG A CA 1
ATOM 772 C C . ARG A 1 108 ? -7.801 -7.131 -9.321 1.00 96.38 108 ARG A C 1
ATOM 774 O O . ARG A 1 108 ? -8.582 -6.283 -9.737 1.00 96.38 108 ARG A O 1
ATOM 781 N N . PHE A 1 109 ? -6.508 -6.880 -9.123 1.00 97.88 109 PHE A N 1
ATOM 782 C CA . PHE A 1 109 ? -5.932 -5.556 -9.352 1.00 97.88 109 PHE A CA 1
ATOM 783 C C . PHE A 1 109 ? -5.124 -5.445 -10.642 1.00 97.88 109 PHE A C 1
ATOM 785 O O . PHE A 1 109 ? -4.606 -4.372 -10.946 1.00 97.88 109 PHE A O 1
ATOM 792 N N . ARG A 1 110 ? -5.041 -6.524 -11.427 1.00 96.94 110 ARG A N 1
ATOM 793 C CA . ARG A 1 110 ? -4.228 -6.583 -12.645 1.00 96.94 110 ARG A CA 1
ATOM 794 C C . ARG A 1 110 ? -4.589 -5.496 -13.653 1.00 96.94 110 ARG A C 1
ATOM 796 O O . ARG A 1 110 ? -3.704 -4.949 -14.297 1.00 96.94 110 ARG A O 1
ATOM 803 N N . GLU A 1 111 ? -5.875 -5.174 -13.768 1.00 97.25 111 GLU A N 1
ATOM 804 C CA . GLU A 1 111 ? -6.382 -4.140 -14.677 1.00 97.25 111 GLU A CA 1
ATOM 805 C C . GLU A 1 111 ? -6.001 -2.711 -14.265 1.00 97.25 111 GLU A C 1
ATOM 807 O O . GLU A 1 111 ? -6.031 -1.807 -15.096 1.00 97.25 111 GLU A O 1
ATOM 812 N N . PHE A 1 112 ? -5.635 -2.495 -12.997 1.00 98.06 112 PHE A N 1
ATOM 813 C CA . PHE A 1 112 ? -5.220 -1.182 -12.511 1.00 98.06 112 PHE A CA 1
ATOM 814 C C . PHE A 1 112 ? -3.734 -0.918 -12.733 1.00 98.06 112 PHE A C 1
ATOM 816 O O . PHE A 1 112 ? -3.316 0.227 -12.610 1.00 98.06 112 PHE A O 1
ATOM 823 N N . GLU A 1 113 ? -2.931 -1.931 -13.059 1.00 98.19 113 GLU A N 1
ATOM 824 C CA . GLU A 1 113 ? -1.506 -1.740 -13.320 1.00 98.19 113 GLU A CA 1
ATOM 825 C C . GLU A 1 113 ? -1.292 -0.824 -14.541 1.00 98.19 113 GLU A C 1
ATOM 827 O O . GLU A 1 113 ? -1.730 -1.163 -15.647 1.00 98.19 113 GLU A O 1
ATOM 832 N N . PRO A 1 114 ? -0.608 0.328 -14.392 1.00 98.12 114 PRO A N 1
ATOM 833 C CA . PRO A 1 114 ? -0.367 1.212 -15.520 1.00 98.12 114 PRO A CA 1
ATOM 834 C C . PRO A 1 114 ? 0.575 0.564 -16.540 1.00 98.12 114 PRO A C 1
ATOM 836 O O . PRO A 1 114 ? 1.433 -0.259 -16.213 1.00 98.12 114 PRO A O 1
ATOM 839 N N . SER A 1 115 ? 0.437 0.955 -17.807 1.00 97.81 115 SER A N 1
ATOM 840 C CA . SER A 1 115 ? 1.297 0.448 -18.882 1.00 97.81 115 SER A CA 1
ATOM 841 C C . SER A 1 115 ? 2.781 0.679 -18.566 1.00 97.81 115 SER A C 1
ATOM 843 O O . SER A 1 115 ? 3.161 1.757 -18.117 1.00 97.81 115 SER A O 1
ATOM 845 N N . GLY A 1 116 ? 3.616 -0.341 -18.785 1.00 96.75 116 GLY A N 1
ATOM 846 C CA . GLY A 1 116 ? 5.061 -0.288 -18.530 1.00 96.75 116 GLY A CA 1
ATOM 847 C C . GLY A 1 116 ? 5.483 -0.450 -17.063 1.00 96.75 116 GLY A C 1
ATOM 848 O O . GLY A 1 116 ? 6.670 -0.600 -16.797 1.00 96.75 116 GLY A O 1
ATOM 849 N N . VAL A 1 117 ? 4.559 -0.503 -16.090 1.00 97.56 117 VAL A N 1
ATOM 850 C CA . VAL A 1 117 ? 4.933 -0.601 -14.660 1.00 97.56 117 VAL A CA 1
ATOM 851 C C . VAL A 1 117 ? 5.775 -1.841 -14.341 1.00 97.56 117 VAL A C 1
ATOM 853 O O . VAL A 1 117 ? 6.644 -1.794 -13.478 1.00 97.56 117 VAL A O 1
ATOM 856 N N . ARG A 1 118 ? 5.575 -2.938 -15.078 1.00 96.12 118 ARG A N 1
ATOM 857 C CA . ARG A 1 118 ? 6.320 -4.197 -14.913 1.00 96.12 118 ARG A CA 1
ATOM 858 C C . ARG A 1 118 ? 7.716 -4.199 -15.528 1.00 96.12 118 ARG A C 1
ATOM 860 O O . ARG A 1 118 ? 8.458 -5.151 -15.326 1.00 96.12 118 ARG A O 1
ATOM 867 N N . GLU A 1 119 ? 8.064 -3.159 -16.276 1.00 96.19 119 GLU A N 1
ATOM 868 C CA . GLU A 1 119 ? 9.440 -2.909 -16.716 1.00 96.19 119 GLU A CA 1
ATOM 869 C C . GLU A 1 119 ? 10.238 -2.171 -15.629 1.00 96.19 119 GLU A C 1
ATOM 871 O O . GLU A 1 119 ? 11.466 -2.189 -15.643 1.00 96.19 119 GLU A O 1
ATOM 876 N N . VAL A 1 120 ? 9.533 -1.537 -14.683 1.00 95.88 120 VAL A N 1
ATOM 877 C CA . VAL A 1 120 ? 10.101 -0.718 -13.604 1.00 95.88 120 VAL A CA 1
ATOM 878 C C . VAL A 1 120 ? 10.120 -1.476 -12.279 1.00 95.88 120 VAL A C 1
ATOM 880 O O . VAL A 1 120 ? 11.150 -1.522 -11.613 1.00 95.88 120 VAL A O 1
ATOM 883 N N . LEU A 1 121 ? 8.987 -2.069 -11.895 1.00 96.38 121 LEU A N 1
ATOM 884 C CA . LEU A 1 121 ? 8.830 -2.806 -10.645 1.00 96.38 121 LEU A CA 1
ATOM 885 C C . LEU A 1 121 ? 9.081 -4.295 -10.866 1.00 96.38 121 LEU A C 1
ATOM 887 O O . LEU A 1 121 ? 8.527 -4.906 -11.787 1.00 96.38 121 LEU A O 1
ATOM 891 N N . ARG A 1 122 ? 9.869 -4.903 -9.976 1.00 93.31 122 ARG A N 1
ATOM 892 C CA . ARG A 1 122 ? 10.114 -6.346 -10.001 1.00 93.31 122 ARG A CA 1
ATOM 893 C C . ARG A 1 122 ? 9.066 -7.073 -9.161 1.00 93.31 122 ARG A C 1
ATOM 895 O O . ARG A 1 122 ? 9.077 -6.974 -7.939 1.00 93.31 122 ARG A O 1
ATOM 902 N N . GLN A 1 123 ? 8.222 -7.873 -9.813 1.00 95.38 123 GLN A N 1
ATOM 903 C CA . GLN A 1 123 ? 7.286 -8.751 -9.106 1.00 95.38 123 GLN A CA 1
ATOM 904 C C . GLN A 1 123 ? 8.039 -9.809 -8.289 1.00 95.38 123 GLN A C 1
ATOM 906 O O . GLN A 1 123 ? 9.003 -10.410 -8.770 1.00 95.38 123 GLN A O 1
ATOM 911 N N . LYS A 1 124 ? 7.584 -10.058 -7.061 1.00 95.19 124 LYS A N 1
ATOM 912 C CA . LYS A 1 124 ? 8.141 -11.101 -6.196 1.00 95.19 124 LYS A CA 1
ATOM 913 C C . LYS A 1 124 ? 7.692 -12.487 -6.646 1.00 95.19 124 LYS A C 1
ATOM 915 O O . LYS A 1 124 ? 6.523 -12.704 -6.965 1.00 95.19 124 LYS A O 1
ATOM 920 N N . ASP A 1 125 ? 8.593 -13.460 -6.535 1.00 94.31 125 ASP A N 1
ATOM 921 C CA . ASP A 1 125 ? 8.356 -14.831 -7.007 1.00 94.31 125 ASP A CA 1
ATOM 922 C C . ASP A 1 125 ? 7.122 -15.485 -6.357 1.00 94.31 125 ASP A C 1
ATOM 924 O O . ASP A 1 125 ? 6.397 -16.256 -6.984 1.00 94.31 125 ASP A O 1
ATOM 928 N N . TYR A 1 126 ? 6.830 -15.150 -5.096 1.00 92.06 126 TYR A N 1
ATOM 929 C CA . TYR A 1 126 ? 5.690 -15.720 -4.379 1.00 92.06 126 TYR A CA 1
ATOM 930 C C . TYR A 1 126 ? 4.328 -15.199 -4.859 1.00 92.06 126 TYR A C 1
ATOM 932 O O . TYR A 1 126 ? 3.314 -15.760 -4.445 1.00 92.06 126 TYR A O 1
ATOM 940 N N . CYS A 1 127 ? 4.280 -14.149 -5.685 1.00 94.56 127 CYS A N 1
ATOM 941 C CA . CYS A 1 127 ? 3.041 -13.580 -6.215 1.00 94.56 127 CYS A CA 1
ATOM 942 C C . CYS A 1 127 ? 2.520 -14.284 -7.468 1.00 94.56 127 CYS A C 1
ATOM 944 O O . CYS A 1 127 ? 1.367 -14.065 -7.853 1.00 94.56 127 CYS A O 1
ATOM 946 N N . HIS A 1 128 ? 3.332 -15.143 -8.084 1.00 90.12 128 HIS A N 1
ATOM 947 C CA . HIS A 1 128 ? 2.901 -15.972 -9.198 1.00 90.12 128 HIS A CA 1
ATOM 948 C C . HIS A 1 128 ? 1.924 -17.053 -8.721 1.00 90.12 128 HIS A C 1
ATOM 950 O O . HIS A 1 128 ? 2.094 -17.654 -7.655 1.00 90.12 128 HIS A O 1
ATOM 956 N N . VAL A 1 129 ? 0.880 -17.289 -9.515 1.00 81.31 129 VAL A N 1
ATOM 957 C CA . VAL A 1 129 ? -0.023 -18.425 -9.320 1.00 81.31 129 VAL A CA 1
ATOM 958 C C . VAL A 1 129 ? 0.752 -19.666 -9.754 1.00 81.31 129 VAL A C 1
ATOM 960 O O . VAL A 1 129 ? 1.234 -19.717 -10.880 1.00 81.31 129 VAL A O 1
ATOM 963 N N . SER A 1 130 ? 0.960 -20.613 -8.842 1.00 66.19 130 SER A N 1
ATOM 964 C CA . SER A 1 130 ? 1.522 -21.916 -9.201 1.00 66.19 130 SER A CA 1
ATOM 965 C C . SER A 1 130 ? 0.456 -22.703 -9.963 1.00 66.19 130 SER A C 1
ATOM 967 O O . SER A 1 130 ? -0.672 -22.777 -9.472 1.00 66.19 130 SER A O 1
ATOM 969 N N . ASP A 1 131 ? 0.813 -23.215 -11.142 1.00 58.41 131 ASP A N 1
ATOM 970 C CA . ASP A 1 131 ? -0.035 -24.082 -11.976 1.00 58.41 131 ASP A CA 1
ATOM 971 C C . ASP A 1 131 ? -0.496 -25.358 -11.246 1.00 58.41 131 ASP A C 1
ATOM 973 O O . ASP A 1 131 ? 0.273 -25.881 -10.399 1.00 58.41 131 ASP A O 1
#